Protein AF-A0A949TGM8-F1 (afdb_monomer)

Nearest PDB structures (foldseek):
  1xkv-assembly1_B  TM=4.011E-01  e=2.313E+00  Thermus thermophilus HB8
  6asn-assembly1_A  TM=4.055E-01  e=2.462E+00  Escherichia coli K-12
  2pc9-assembly3_C  TM=4.019E-01  e=2.790E+00  Thermus thermophilus HB8
  6asm-assembly1_A  TM=4.260E-01  e=4.059E+00  Escherichia coli K-12

Organism: NCBI:txid2794346

Structure (mmCIF, N/CA/C/O backbone):
data_AF-A0A949TGM8-F1
#
_entry.id   AF-A0A949TGM8-F1
#
loop_
_atom_site.group_PDB
_atom_site.id
_atom_site.type_symbol
_atom_site.label_atom_id
_atom_site.label_alt_id
_atom_site.label_comp_id
_atom_site.label_asym_id
_atom_site.label_entity_id
_atom_site.label_seq_id
_atom_site.pdbx_PDB_ins_code
_atom_site.Cartn_x
_atom_site.Cartn_y
_atom_site.Cartn_z
_atom_site.occupancy
_atom_site.B_iso_or_equiv
_atom_site.auth_seq_id
_atom_site.auth_comp_id
_atom_site.auth_asym_id
_atom_site.auth_atom_id
_atom_site.pdbx_PDB_model_num
ATOM 1 N N . MET A 1 1 ? -9.793 28.438 1.315 1.00 38.38 1 MET A N 1
ATOM 2 C CA . MET A 1 1 ? -10.135 27.292 0.438 1.00 38.38 1 MET A CA 1
ATOM 3 C C . MET A 1 1 ? -10.218 26.013 1.260 1.00 38.38 1 MET A C 1
ATOM 5 O O . MET A 1 1 ? -9.346 25.742 2.078 1.00 38.38 1 MET A O 1
ATOM 9 N N . ASN A 1 2 ? -11.328 25.292 1.114 1.00 32.69 2 ASN A N 1
ATOM 10 C CA . ASN A 1 2 ? -11.796 24.252 2.028 1.00 32.69 2 ASN A CA 1
ATOM 11 C C . ASN A 1 2 ? -10.989 22.941 1.926 1.00 32.69 2 ASN A C 1
ATOM 13 O O . ASN A 1 2 ? -11.210 22.138 1.022 1.00 32.69 2 ASN A O 1
ATOM 17 N N . LYS A 1 3 ? -10.143 22.665 2.929 1.00 33.22 3 LYS A N 1
ATOM 18 C CA . LYS A 1 3 ? -9.404 21.393 3.106 1.00 33.22 3 LYS A CA 1
ATOM 19 C C . LYS A 1 3 ? -10.303 20.139 3.066 1.00 33.22 3 LYS A C 1
ATOM 21 O O . LYS A 1 3 ? -9.825 19.056 2.749 1.00 33.22 3 LYS A O 1
ATOM 26 N N . LYS A 1 4 ? -11.605 20.289 3.348 1.00 34.38 4 LYS A N 1
ATOM 27 C CA . LYS A 1 4 ? -12.604 19.208 3.298 1.00 34.38 4 LYS A CA 1
ATOM 28 C C . LYS A 1 4 ? -12.843 18.670 1.879 1.00 34.38 4 LYS A C 1
ATOM 30 O O . LYS A 1 4 ? -12.909 17.460 1.719 1.00 34.38 4 LYS A O 1
ATOM 35 N N . TYR A 1 5 ? -12.883 19.527 0.855 1.00 30.45 5 TYR A N 1
ATOM 36 C CA . TYR A 1 5 ? -13.132 19.077 -0.525 1.00 30.45 5 TYR A CA 1
ATOM 37 C C . TYR A 1 5 ? -11.937 18.307 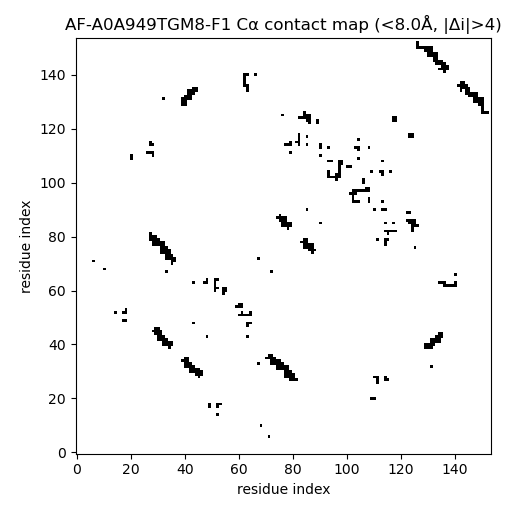-1.098 1.00 30.45 5 TYR A C 1
ATOM 39 O O . TYR A 1 5 ? -12.128 17.296 -1.760 1.00 30.45 5 TYR A O 1
ATOM 47 N N . LEU A 1 6 ? -10.704 18.711 -0.765 1.00 31.70 6 LEU A N 1
ATOM 48 C CA . LEU A 1 6 ? -9.489 17.990 -1.167 1.00 31.70 6 LEU A CA 1
ATOM 49 C C . LEU A 1 6 ? -9.387 16.599 -0.520 1.00 31.70 6 LEU A C 1
ATOM 51 O O . LEU A 1 6 ? -8.896 15.669 -1.149 1.00 31.70 6 LEU A O 1
ATOM 55 N N . SER A 1 7 ? -9.861 16.444 0.721 1.00 35.03 7 SER A N 1
ATOM 56 C CA . SER A 1 7 ? -9.883 15.149 1.419 1.00 35.03 7 SER A CA 1
ATOM 57 C C . SER A 1 7 ? -10.884 14.175 0.797 1.00 35.03 7 SER A C 1
ATOM 59 O O . SER A 1 7 ? -10.570 12.996 0.640 1.00 35.03 7 SER A O 1
ATOM 61 N N . VAL A 1 8 ? -12.073 14.665 0.432 1.00 39.50 8 VAL A N 1
ATOM 62 C CA . VAL A 1 8 ? -13.108 13.855 -0.228 1.00 39.50 8 VAL A CA 1
ATOM 63 C C . VAL A 1 8 ? -12.654 13.467 -1.633 1.00 39.50 8 VAL A C 1
ATOM 65 O O . VAL A 1 8 ? -12.736 12.295 -1.972 1.00 39.50 8 VAL A O 1
ATOM 68 N N . LEU A 1 9 ? -12.064 14.400 -2.392 1.00 34.31 9 LEU A N 1
ATOM 69 C CA . LEU A 1 9 ? -11.560 14.137 -3.742 1.00 34.31 9 LEU A CA 1
ATOM 70 C C . LEU A 1 9 ? -10.409 13.119 -3.753 1.00 34.31 9 LEU A C 1
ATOM 72 O O . LEU A 1 9 ? -10.384 12.237 -4.601 1.00 34.31 9 LEU A O 1
ATOM 76 N N . ARG A 1 10 ? -9.476 13.195 -2.791 1.00 39.28 10 ARG A N 1
ATOM 77 C CA . ARG A 1 10 ? -8.395 12.202 -2.649 1.00 39.28 10 ARG A CA 1
ATOM 78 C C . ARG A 1 10 ? -8.937 10.822 -2.293 1.00 39.28 10 ARG A C 1
ATOM 80 O O . ARG A 1 10 ? -8.498 9.843 -2.878 1.00 39.28 10 ARG A O 1
ATOM 87 N N . SER A 1 11 ? -9.905 10.751 -1.381 1.00 41.75 11 SER A N 1
ATOM 88 C CA . SER A 1 11 ? -10.501 9.475 -0.967 1.00 41.75 11 SER A CA 1
ATOM 89 C C . SER A 1 11 ? -11.292 8.842 -2.113 1.00 41.75 11 SER A C 1
ATOM 91 O O . SER A 1 11 ? -11.063 7.683 -2.431 1.00 41.75 11 SER A O 1
ATOM 93 N N . SER A 1 12 ? -12.134 9.612 -2.813 1.00 46.03 12 SER A N 1
ATOM 94 C CA . SER A 1 12 ? -12.890 9.119 -3.971 1.00 46.03 12 SER A CA 1
ATOM 95 C C . SER A 1 12 ? -11.995 8.767 -5.160 1.00 46.03 12 SER A C 1
ATOM 97 O O . SER A 1 12 ? -12.302 7.829 -5.883 1.00 46.03 12 SER A O 1
ATOM 99 N N . MET A 1 13 ? -10.885 9.483 -5.363 1.00 45.16 13 MET A N 1
ATOM 100 C CA . MET A 1 13 ? -9.913 9.186 -6.420 1.00 45.16 13 MET A CA 1
ATOM 101 C C . MET A 1 13 ? -9.115 7.912 -6.120 1.00 45.16 13 MET A C 1
ATOM 103 O O . MET A 1 13 ? -8.897 7.121 -7.030 1.00 45.16 13 MET A O 1
ATOM 107 N N . ILE A 1 14 ? -8.741 7.668 -4.857 1.00 53.88 14 ILE A N 1
ATOM 108 C CA . ILE A 1 14 ? -8.115 6.405 -4.433 1.00 53.88 14 ILE A CA 1
ATOM 109 C C . ILE A 1 14 ? -9.115 5.251 -4.561 1.00 53.88 14 ILE A C 1
ATOM 111 O O . ILE A 1 14 ? -8.775 4.217 -5.125 1.00 53.88 14 ILE A O 1
ATOM 115 N N . SER A 1 15 ? -10.360 5.427 -4.105 1.00 48.88 15 SER A N 1
ATOM 116 C CA . SER A 1 15 ? -11.410 4.415 -4.271 1.00 48.88 15 SER A CA 1
ATOM 117 C C . SER A 1 15 ? -11.688 4.119 -5.743 1.00 48.88 15 SER A C 1
ATOM 119 O O . SER A 1 15 ? -11.800 2.953 -6.105 1.00 48.88 15 SER A O 1
ATOM 121 N N . ALA A 1 16 ? -11.739 5.147 -6.597 1.00 50.03 16 ALA A N 1
ATOM 122 C CA . ALA A 1 16 ? -11.838 4.965 -8.037 1.00 50.03 16 ALA A CA 1
ATOM 123 C C . ALA A 1 16 ? -10.644 4.148 -8.537 1.00 50.03 16 ALA A C 1
ATOM 125 O O . ALA A 1 16 ? -10.872 3.061 -9.042 1.00 50.03 16 ALA A O 1
ATOM 126 N N . LEU A 1 17 ? -9.399 4.582 -8.299 1.00 53.44 17 LEU A N 1
ATOM 127 C CA . LEU A 1 17 ? -8.175 3.894 -8.742 1.00 53.44 17 LEU A CA 1
ATOM 128 C C . LEU A 1 17 ? -8.132 2.409 -8.331 1.00 53.44 17 LEU A C 1
ATOM 130 O O . LEU A 1 17 ? -7.726 1.561 -9.123 1.00 53.44 17 LEU A O 1
ATOM 134 N N . LEU A 1 18 ? -8.603 2.086 -7.122 1.00 59.62 18 LEU A N 1
ATOM 135 C CA . LEU A 1 18 ? -8.719 0.708 -6.638 1.00 59.62 18 LEU A CA 1
ATOM 136 C C . LEU A 1 18 ? -9.781 -0.102 -7.404 1.00 59.62 18 LEU A C 1
ATOM 138 O O . LEU A 1 18 ? -9.572 -1.286 -7.662 1.00 59.62 18 LEU A O 1
ATOM 142 N N . VAL A 1 19 ? -10.901 0.517 -7.785 1.00 54.06 19 VAL A N 1
ATOM 143 C CA . VAL A 1 19 ? -12.018 -0.127 -8.500 1.00 54.06 19 VAL A CA 1
ATOM 144 C C . VAL A 1 19 ? -11.743 -0.294 -10.001 1.00 54.06 19 VAL A C 1
ATOM 146 O O . VAL A 1 19 ? -12.128 -1.314 -10.566 1.00 54.06 19 VAL A O 1
ATOM 149 N N . ILE A 1 20 ? -11.065 0.658 -10.655 1.00 46.88 20 ILE A N 1
ATOM 150 C CA . ILE A 1 20 ? -10.814 0.622 -12.115 1.00 46.88 20 ILE A CA 1
ATOM 151 C C . ILE A 1 20 ? -9.685 -0.320 -12.543 1.00 46.88 20 ILE A C 1
ATOM 153 O O . ILE A 1 20 ? -9.500 -0.479 -13.742 1.00 46.88 20 ILE A O 1
ATOM 157 N N . SER A 1 21 ? -8.940 -0.952 -11.630 1.00 47.88 21 SER A N 1
ATOM 158 C CA . SER A 1 21 ? -7.856 -1.875 -12.003 1.00 47.88 21 SER A CA 1
ATOM 159 C C . SER A 1 21 ? -8.418 -3.265 -12.378 1.00 47.88 21 SER A C 1
ATOM 161 O O . SER A 1 21 ? -8.721 -4.055 -11.471 1.00 47.88 21 SER A O 1
ATOM 163 N N . PRO A 1 22 ? -8.607 -3.598 -13.679 1.00 38.66 22 PRO A N 1
ATOM 164 C CA . PRO A 1 22 ? -9.477 -4.694 -14.110 1.00 38.66 22 PRO A CA 1
ATOM 165 C C . PRO A 1 22 ? -8.778 -6.056 -14.220 1.00 38.66 22 PRO A C 1
ATOM 167 O O . PRO A 1 22 ? -9.390 -7.015 -14.688 1.00 38.66 22 PRO A O 1
ATOM 170 N N . THR A 1 23 ? -7.514 -6.209 -13.827 1.00 40.62 23 THR A N 1
ATOM 171 C CA . THR A 1 23 ? -6.772 -7.438 -14.143 1.00 40.62 23 THR A CA 1
ATOM 172 C C . THR A 1 23 ? -6.813 -8.459 -13.006 1.00 40.62 23 THR A C 1
ATOM 174 O O . THR A 1 23 ? -6.081 -8.411 -12.020 1.00 40.62 23 THR A O 1
ATOM 177 N N . LEU A 1 24 ? -7.707 -9.437 -13.167 1.00 35.66 24 LEU A N 1
ATOM 178 C CA . LEU A 1 24 ? -7.525 -10.802 -12.680 1.00 35.66 24 LEU A CA 1
ATOM 179 C C . LEU A 1 24 ? -6.407 -11.437 -13.516 1.00 35.66 24 LEU A C 1
ATOM 181 O O . LEU A 1 24 ? -6.709 -11.913 -14.599 1.00 35.66 24 LEU A O 1
ATOM 185 N N . VAL A 1 25 ? -5.149 -11.388 -13.069 1.00 39.16 25 VAL A N 1
ATOM 186 C CA . VAL A 1 25 ? -4.030 -12.287 -13.445 1.00 39.16 25 VAL A CA 1
ATOM 187 C C . VAL A 1 25 ? -2.796 -11.771 -12.689 1.00 39.16 25 VAL A C 1
ATOM 189 O O . VAL A 1 25 ? -2.320 -10.681 -12.963 1.00 39.16 25 VAL A O 1
ATOM 192 N N . PHE A 1 26 ? -2.359 -12.532 -11.676 1.00 37.31 26 PHE A N 1
ATOM 193 C CA . PHE A 1 26 ? -1.133 -12.353 -10.873 1.00 37.31 26 PHE A CA 1
ATOM 194 C C . PHE A 1 26 ? -0.779 -10.911 -10.450 1.00 37.31 26 PHE A C 1
ATOM 196 O O . PHE A 1 26 ? 0.151 -10.325 -10.989 1.00 37.31 26 PHE A O 1
ATOM 203 N N . ALA A 1 27 ? -1.458 -10.367 -9.431 1.00 48.56 27 ALA A N 1
ATOM 204 C CA . ALA A 1 27 ? -0.990 -9.133 -8.795 1.00 48.56 27 ALA A CA 1
ATOM 205 C C . ALA A 1 27 ? 0.374 -9.393 -8.137 1.00 48.56 27 ALA A C 1
ATOM 207 O O . ALA A 1 27 ? 0.435 -10.161 -7.171 1.00 48.56 27 ALA A O 1
ATOM 208 N N . LYS A 1 28 ? 1.435 -8.798 -8.687 1.00 66.31 28 LYS A N 1
ATOM 209 C CA . LYS A 1 28 ? 2.741 -8.711 -8.020 1.00 66.31 28 LYS A CA 1
ATOM 210 C C . LYS A 1 28 ? 2.722 -7.637 -6.950 1.00 66.31 28 LYS A C 1
ATOM 212 O O . LYS A 1 28 ? 3.343 -7.810 -5.908 1.00 66.31 28 LYS A O 1
ATOM 217 N N . THR A 1 29 ? 1.929 -6.582 -7.166 1.00 81.44 29 THR A N 1
ATOM 218 C CA . THR A 1 29 ? 1.629 -5.627 -6.103 1.00 81.44 29 THR A CA 1
ATOM 219 C C . THR A 1 29 ? 0.732 -6.297 -5.065 1.00 81.44 29 THR A C 1
ATOM 221 O O . THR A 1 29 ? -0.468 -6.493 -5.291 1.00 81.44 29 THR A O 1
ATOM 224 N N . ASP A 1 30 ? 1.298 -6.664 -3.923 1.00 88.25 30 ASP A N 1
ATOM 225 C CA . ASP A 1 30 ? 0.582 -7.365 -2.858 1.00 88.25 30 ASP A CA 1
ATOM 226 C C . ASP A 1 30 ? 0.126 -6.421 -1.734 1.00 88.25 30 ASP A C 1
ATOM 228 O O . ASP A 1 30 ? -0.837 -6.731 -1.029 1.00 88.25 30 ASP A O 1
ATOM 232 N N . ALA A 1 31 ? 0.729 -5.234 -1.601 1.00 89.31 31 ALA A N 1
ATOM 233 C CA . ALA A 1 31 ? 0.392 -4.305 -0.533 1.00 89.31 31 ALA A CA 1
ATOM 234 C C . ALA A 1 31 ? 0.574 -2.826 -0.896 1.00 89.31 31 ALA A C 1
ATOM 236 O O . ALA A 1 31 ? 1.325 -2.443 -1.791 1.00 89.31 31 ALA A O 1
ATOM 237 N N . ILE A 1 32 ? -0.117 -1.967 -0.147 1.00 89.56 32 ILE A N 1
ATOM 238 C CA . ILE A 1 32 ? 0.062 -0.513 -0.166 1.00 89.56 32 ILE A CA 1
ATOM 239 C C . ILE A 1 32 ? 0.621 -0.070 1.175 1.00 89.56 32 ILE A C 1
ATOM 241 O O . ILE A 1 32 ? 0.077 -0.426 2.224 1.00 89.56 32 ILE A O 1
ATOM 245 N N . VAL A 1 33 ? 1.646 0.779 1.142 1.00 90.75 33 VAL A N 1
ATOM 246 C CA . VAL A 1 33 ? 2.139 1.480 2.326 1.00 90.75 33 VAL A CA 1
ATOM 247 C C . VAL A 1 33 ? 1.626 2.910 2.329 1.00 90.75 33 VAL A C 1
ATOM 249 O O . VAL A 1 33 ? 1.791 3.682 1.380 1.00 90.75 33 VAL A O 1
ATOM 252 N N . SER A 1 34 ? 1.025 3.275 3.449 1.00 90.44 34 SER A N 1
ATOM 253 C CA . SER A 1 34 ? 0.511 4.605 3.723 1.00 90.44 34 SER A CA 1
ATOM 254 C C . SER A 1 34 ? 1.285 5.241 4.876 1.00 90.44 34 SER A C 1
ATOM 256 O O . SER A 1 34 ? 1.795 4.530 5.747 1.00 90.44 34 SER A O 1
ATOM 258 N N . LYS A 1 35 ? 1.347 6.570 4.898 1.00 89.25 35 LYS A N 1
ATOM 259 C CA . LYS A 1 35 ? 1.955 7.346 5.981 1.00 89.25 35 LYS A CA 1
ATOM 260 C C . LYS A 1 35 ? 0.927 8.276 6.614 1.00 89.25 35 LYS A C 1
ATOM 262 O O . LYS A 1 35 ? 0.287 9.045 5.888 1.00 89.25 35 LYS A O 1
ATOM 267 N N . ASP A 1 36 ? 0.810 8.232 7.940 1.00 87.81 36 ASP A N 1
ATOM 268 C CA . ASP A 1 36 ? -0.038 9.169 8.685 1.00 87.81 36 ASP A CA 1
ATOM 269 C C . ASP A 1 36 ? 0.641 10.533 8.891 1.00 87.81 36 ASP A C 1
ATOM 271 O O . ASP A 1 36 ? 1.798 10.768 8.525 1.00 87.81 36 ASP A O 1
ATOM 275 N N . ILE A 1 37 ? -0.090 11.460 9.510 1.00 84.00 37 ILE A N 1
ATOM 276 C CA . ILE A 1 37 ? 0.407 12.813 9.795 1.00 84.00 37 ILE A CA 1
ATOM 277 C C . ILE A 1 37 ? 1.515 12.837 10.862 1.00 84.00 37 ILE A C 1
ATOM 279 O O . ILE A 1 37 ? 2.257 13.815 10.940 1.00 84.00 37 ILE A O 1
ATOM 283 N N . GLN A 1 38 ? 1.634 11.790 11.680 1.00 87.88 38 GLN A N 1
ATOM 284 C CA . GLN A 1 38 ? 2.693 11.607 12.676 1.00 87.88 38 GLN A CA 1
ATOM 285 C C . GLN A 1 38 ? 3.949 10.951 12.069 1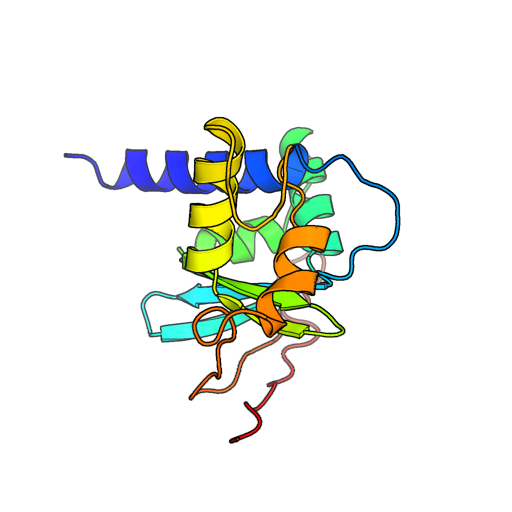.00 87.88 38 GLN A C 1
ATOM 287 O O . GLN A 1 38 ? 5.002 10.874 12.708 1.00 87.88 38 GLN A O 1
ATOM 292 N N . GLY A 1 39 ? 3.870 10.513 10.813 1.00 88.31 39 GLY A N 1
ATOM 293 C CA . GLY A 1 39 ? 4.939 9.844 10.096 1.00 88.31 39 GLY A CA 1
ATOM 294 C C . GLY A 1 39 ? 5.143 8.385 10.498 1.00 88.31 39 GLY A C 1
ATOM 295 O O . GLY A 1 39 ? 6.282 7.913 10.408 1.00 88.31 39 GLY A O 1
ATOM 296 N N . ASN A 1 40 ? 4.089 7.705 10.950 1.00 91.19 40 ASN A N 1
ATOM 297 C CA . ASN A 1 40 ? 4.032 6.252 11.094 1.00 91.19 40 ASN A CA 1
ATOM 298 C C . ASN A 1 40 ? 3.638 5.608 9.762 1.00 91.19 40 ASN A C 1
ATOM 300 O O . ASN A 1 40 ? 2.858 6.181 8.998 1.00 91.19 40 ASN A O 1
ATOM 304 N N . TYR A 1 41 ? 4.174 4.415 9.500 1.00 92.56 41 TYR A N 1
ATOM 305 C CA . TYR A 1 41 ? 3.912 3.666 8.2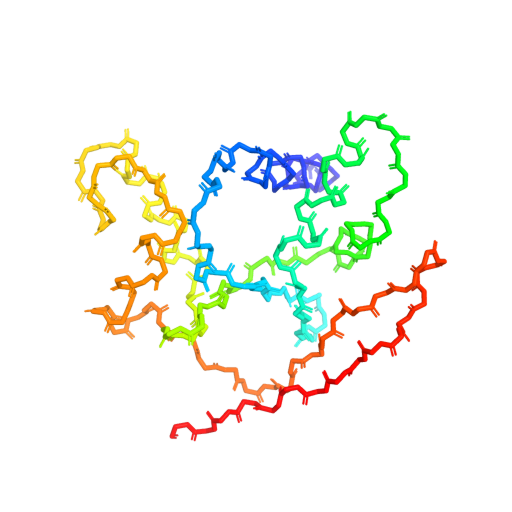75 1.00 92.56 41 TYR A CA 1
ATOM 306 C C . TYR A 1 41 ? 2.968 2.499 8.539 1.00 92.56 41 TYR A C 1
ATOM 308 O O . TYR A 1 41 ? 3.149 1.741 9.494 1.00 92.56 41 TYR A O 1
ATOM 316 N N . TYR A 1 42 ? 1.989 2.348 7.654 1.00 92.31 42 TYR A N 1
ATOM 317 C CA . TYR A 1 42 ? 0.974 1.306 7.722 1.00 92.31 42 TYR A CA 1
ATOM 318 C C . TYR A 1 42 ? 0.882 0.575 6.391 1.00 92.31 42 TYR A C 1
ATOM 320 O O . TYR A 1 42 ? 0.689 1.227 5.365 1.00 92.31 42 TYR A O 1
ATOM 328 N N . GLN A 1 43 ? 0.986 -0.750 6.419 1.00 92.19 43 GLN A N 1
ATOM 329 C CA . GLN A 1 43 ? 0.860 -1.604 5.243 1.00 92.19 43 GLN A CA 1
ATOM 330 C C . GLN A 1 43 ? -0.497 -2.299 5.220 1.00 92.19 43 GLN A C 1
ATOM 332 O O . GLN A 1 43 ? -0.884 -2.936 6.198 1.00 92.19 43 GLN A O 1
ATOM 337 N N . TYR A 1 44 ? -1.190 -2.211 4.091 1.00 91.19 44 TYR A N 1
ATOM 338 C CA . TYR A 1 44 ? -2.493 -2.826 3.855 1.00 91.19 44 TYR A CA 1
ATOM 339 C C . TYR A 1 44 ? -2.364 -3.821 2.709 1.00 91.19 44 TYR A C 1
ATOM 341 O O . TYR A 1 44 ? -1.806 -3.472 1.669 1.00 91.19 44 TYR A O 1
ATOM 349 N N . ASP A 1 45 ? -2.898 -5.030 2.881 1.00 90.31 45 ASP A N 1
ATOM 350 C CA . ASP A 1 45 ? -3.008 -5.997 1.787 1.00 90.31 45 ASP A CA 1
ATOM 351 C C . ASP A 1 45 ? -3.860 -5.402 0.658 1.00 90.31 45 ASP A C 1
ATOM 353 O O . ASP A 1 45 ? -4.995 -4.956 0.869 1.00 90.31 45 ASP A O 1
ATOM 357 N N . PHE A 1 46 ? -3.299 -5.374 -0.548 1.00 86.19 46 PHE A N 1
ATOM 358 C CA . PHE A 1 46 ? -3.889 -4.672 -1.681 1.00 86.19 46 PHE A CA 1
ATOM 359 C C . PHE A 1 46 ? -5.217 -5.306 -2.108 1.00 86.19 46 PHE A C 1
ATOM 361 O O . PHE A 1 46 ? -6.193 -4.603 -2.385 1.00 86.19 46 PHE A O 1
ATOM 368 N N . LYS A 1 47 ? -5.298 -6.644 -2.103 1.00 85.25 47 LYS A N 1
ATOM 369 C CA . LYS A 1 47 ? -6.513 -7.384 -2.484 1.00 85.25 47 LYS A CA 1
ATOM 370 C C . LYS A 1 47 ? -7.653 -7.135 -1.502 1.00 85.25 47 LYS A C 1
ATOM 372 O O . LYS A 1 47 ? -8.786 -6.918 -1.934 1.00 85.25 47 LYS A O 1
ATOM 377 N N . SER A 1 48 ? -7.357 -7.143 -0.209 1.00 87.44 48 SER A N 1
ATOM 378 C CA . SER A 1 48 ? -8.316 -6.887 0.864 1.00 87.44 48 SER A CA 1
ATOM 379 C C . SER A 1 48 ? -8.810 -5.447 0.815 1.00 87.44 48 SER A C 1
ATOM 381 O O . SER A 1 48 ? -10.016 -5.219 0.873 1.00 87.44 48 SER A O 1
ATOM 383 N N . LEU A 1 49 ? -7.913 -4.479 0.601 1.00 85.94 49 LEU A N 1
ATOM 384 C CA . LEU A 1 49 ? -8.293 -3.071 0.481 1.00 85.94 49 LEU A CA 1
ATOM 385 C C . LEU A 1 49 ? -9.169 -2.820 -0.756 1.00 85.94 49 LEU A C 1
ATOM 387 O O . LEU A 1 49 ? -10.159 -2.093 -0.677 1.00 85.94 49 LEU A O 1
ATOM 391 N N . ARG A 1 50 ? -8.865 -3.468 -1.890 1.00 83.62 50 ARG A N 1
ATOM 392 C CA . ARG A 1 50 ? -9.701 -3.405 -3.099 1.00 83.62 50 ARG A CA 1
ATOM 393 C C . ARG A 1 50 ? -11.069 -4.048 -2.888 1.00 83.62 50 ARG A C 1
ATOM 395 O O . ARG A 1 50 ? -12.075 -3.509 -3.345 1.00 83.62 50 ARG A O 1
ATOM 402 N N . LYS A 1 51 ? -11.119 -5.189 -2.198 1.00 84.94 51 LYS A N 1
ATOM 403 C 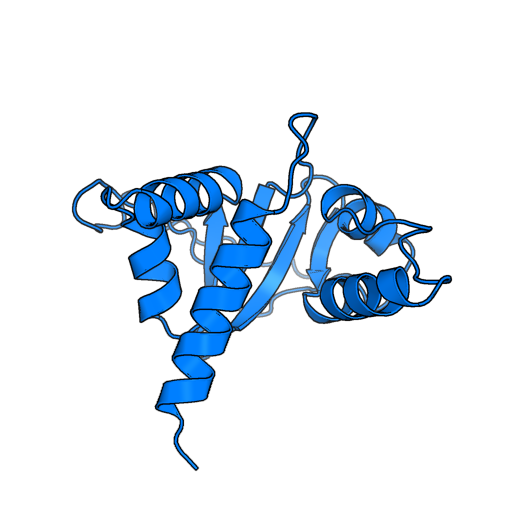CA . LYS A 1 51 ? -12.379 -5.852 -1.842 1.00 84.94 51 LYS A CA 1
ATOM 404 C C . LYS A 1 51 ? -13.245 -4.944 -0.968 1.00 84.94 51 LYS A C 1
ATOM 406 O O . LYS A 1 51 ? -14.425 -4.788 -1.262 1.00 84.94 51 LYS A O 1
ATOM 411 N N . ASP A 1 52 ? -12.661 -4.298 0.036 1.00 86.56 52 ASP A N 1
ATOM 412 C CA . ASP A 1 52 ? -13.380 -3.351 0.890 1.00 86.56 52 ASP A CA 1
ATOM 413 C C . ASP A 1 52 ? -13.825 -2.099 0.126 1.00 86.56 52 ASP A C 1
ATOM 415 O O . ASP A 1 52 ? -14.926 -1.607 0.353 1.00 86.56 52 ASP A O 1
ATOM 419 N N . ALA A 1 53 ? -13.043 -1.629 -0.849 1.00 82.19 53 ALA A N 1
ATOM 420 C CA . ALA A 1 53 ? -13.479 -0.570 -1.758 1.00 82.19 53 ALA A CA 1
ATOM 421 C C . ALA A 1 53 ? -14.682 -0.975 -2.619 1.00 82.19 53 ALA A C 1
ATOM 423 O O . ALA A 1 53 ? -15.623 -0.191 -2.753 1.00 82.19 53 ALA A O 1
ATOM 424 N N . ALA A 1 54 ? -14.692 -2.199 -3.151 1.00 80.19 54 ALA A N 1
ATOM 425 C CA . ALA A 1 54 ? -15.839 -2.729 -3.882 1.00 80.19 54 ALA A CA 1
ATOM 426 C C . ALA A 1 54 ? -17.072 -2.886 -2.976 1.00 80.19 54 ALA A C 1
ATOM 428 O O . ALA A 1 54 ? -18.166 -2.495 -3.375 1.00 80.19 54 ALA A O 1
ATOM 429 N N . ASN A 1 55 ? -16.892 -3.386 -1.748 1.00 83.88 55 ASN A N 1
ATOM 430 C CA . ASN A 1 55 ? -17.953 -3.481 -0.743 1.00 83.88 55 ASN A CA 1
ATOM 431 C C . ASN A 1 55 ? -18.558 -2.104 -0.440 1.00 83.88 55 ASN A C 1
ATOM 433 O O . ASN A 1 55 ? -19.772 -1.938 -0.543 1.00 83.88 55 ASN A O 1
ATOM 437 N N . ASN A 1 56 ? -17.721 -1.104 -0.153 1.00 84.56 56 ASN A N 1
ATOM 438 C CA . ASN A 1 56 ? -18.169 0.262 0.115 1.00 84.56 56 ASN A CA 1
ATOM 439 C C . ASN A 1 56 ? -18.980 0.840 -1.056 1.00 84.56 56 ASN A C 1
ATOM 441 O O . ASN A 1 56 ? -20.018 1.467 -0.854 1.00 84.56 56 ASN A O 1
ATOM 445 N N . ALA A 1 57 ? -18.542 0.589 -2.296 1.00 77.88 57 ALA A N 1
ATOM 446 C CA . ALA A 1 57 ? -19.222 1.070 -3.498 1.00 77.88 57 ALA A CA 1
ATOM 447 C C . ALA A 1 57 ? -20.647 0.505 -3.661 1.00 77.88 57 ALA A C 1
ATOM 449 O O . ALA A 1 57 ? -21.487 1.151 -4.286 1.00 77.88 57 ALA A O 1
ATOM 450 N N . VAL A 1 58 ? -20.931 -0.665 -3.079 1.00 83.00 58 VAL A N 1
ATOM 451 C CA . VAL A 1 58 ? -22.268 -1.284 -3.056 1.00 83.00 58 VAL A CA 1
ATOM 452 C C . VAL A 1 58 ? -22.968 -1.157 -1.694 1.00 83.00 58 VAL A C 1
ATOM 454 O O . VAL A 1 58 ? -23.977 -1.818 -1.458 1.00 83.00 58 VAL A O 1
ATOM 457 N N . GLY A 1 59 ? -22.457 -0.307 -0.794 1.00 81.56 59 GLY A N 1
ATOM 458 C CA . GLY A 1 59 ? -23.053 -0.028 0.517 1.00 81.56 59 GLY A CA 1
ATOM 459 C C . GLY A 1 59 ? -22.834 -1.111 1.579 1.00 81.56 59 GLY A C 1
ATOM 460 O O . GLY A 1 59 ? -23.546 -1.134 2.583 1.00 81.56 59 GLY A O 1
ATOM 461 N N . LEU A 1 60 ? -21.877 -2.018 1.370 1.00 84.19 60 LEU A N 1
ATOM 462 C CA . LEU A 1 60 ? -21.473 -3.030 2.347 1.00 84.19 60 LEU A CA 1
ATOM 463 C C . LEU A 1 60 ? -20.352 -2.507 3.265 1.00 84.19 60 LEU A C 1
ATOM 465 O O . LEU A 1 60 ? -19.612 -1.605 2.870 1.00 84.19 60 LEU A O 1
ATOM 469 N N . PRO A 1 61 ? -20.181 -3.092 4.469 1.00 87.19 61 PRO A N 1
ATOM 470 C CA . PRO A 1 61 ? -19.105 -2.712 5.381 1.00 87.19 61 PRO A CA 1
ATOM 471 C C . PRO A 1 61 ? -17.712 -2.814 4.746 1.00 87.19 61 PRO A C 1
ATOM 473 O O . PRO A 1 61 ? -17.399 -3.796 4.067 1.00 87.19 61 PRO A O 1
ATOM 476 N N . SER A 1 62 ? -16.869 -1.817 5.019 1.00 87.94 62 SER A N 1
ATOM 477 C CA . SER A 1 62 ? -15.533 -1.664 4.430 1.00 87.94 62 SER A CA 1
ATOM 478 C C . SER A 1 62 ? -14.502 -1.233 5.473 1.00 87.94 62 SER A C 1
ATOM 480 O O . SER A 1 62 ? -13.881 -0.177 5.373 1.00 87.94 62 SER A O 1
ATOM 482 N N . VAL A 1 63 ? -14.352 -2.046 6.513 1.00 90.44 63 VAL A N 1
ATOM 483 C CA . VAL A 1 63 ? -13.596 -1.724 7.731 1.00 90.44 63 VAL A CA 1
ATOM 484 C C . VAL A 1 63 ? -12.131 -1.367 7.456 1.00 90.44 63 VAL A C 1
ATOM 486 O O . VAL A 1 63 ? -11.593 -0.432 8.052 1.00 90.44 63 VAL A O 1
ATOM 489 N N . LEU A 1 64 ? -11.471 -2.087 6.550 1.00 88.75 64 LEU A N 1
ATOM 490 C CA . LEU A 1 64 ? -10.078 -1.837 6.186 1.00 88.75 64 LEU A CA 1
ATOM 491 C C . LEU A 1 64 ? -9.936 -0.541 5.388 1.00 88.75 64 LEU A C 1
ATOM 493 O O . LEU A 1 64 ? -8.984 0.213 5.599 1.00 88.75 64 LEU A O 1
ATOM 497 N N . LEU A 1 65 ? -10.895 -0.261 4.501 1.00 86.12 65 LEU A N 1
ATOM 498 C CA . LEU A 1 65 ? -10.947 1.013 3.789 1.00 86.12 65 LEU A CA 1
ATOM 499 C C . LEU A 1 65 ? -11.198 2.173 4.758 1.00 86.12 65 LEU A C 1
ATOM 501 O O . LEU A 1 65 ? -10.552 3.213 4.639 1.00 86.12 65 LEU A O 1
ATOM 505 N N . ASP A 1 66 ? -12.088 1.995 5.730 1.00 87.88 66 ASP A N 1
ATOM 506 C CA . ASP A 1 66 ? -12.379 3.012 6.735 1.00 87.88 66 ASP A CA 1
ATOM 507 C C . ASP A 1 66 ? -11.139 3.318 7.578 1.00 87.88 66 ASP A C 1
ATOM 509 O O . ASP A 1 66 ? -10.802 4.488 7.755 1.00 87.88 66 ASP A O 1
ATOM 513 N N . ASP A 1 67 ? -10.402 2.299 8.033 1.00 88.69 67 ASP A N 1
ATOM 514 C CA . ASP A 1 67 ? -9.127 2.481 8.742 1.00 88.69 67 ASP A CA 1
ATOM 515 C C . ASP A 1 67 ? -8.105 3.245 7.887 1.00 88.69 67 ASP A C 1
ATOM 517 O O . ASP A 1 67 ? -7.470 4.197 8.361 1.00 88.69 67 ASP A O 1
ATOM 521 N N . PHE A 1 68 ? -7.997 2.874 6.608 1.00 86.00 68 PHE A N 1
ATOM 522 C CA . PHE A 1 68 ? -7.114 3.517 5.641 1.00 86.00 68 PHE A CA 1
ATOM 523 C C . PHE A 1 68 ? -7.460 5.005 5.434 1.00 86.00 68 PHE A C 1
ATOM 525 O O . PHE A 1 68 ? -6.563 5.856 5.455 1.00 86.00 68 PHE A O 1
ATOM 532 N N . VAL A 1 69 ? -8.746 5.340 5.281 1.00 83.75 69 VAL A N 1
ATOM 533 C CA . VAL A 1 69 ? -9.235 6.714 5.062 1.00 83.75 69 VAL A CA 1
ATOM 534 C C . VAL A 1 69 ? -9.168 7.554 6.343 1.00 83.75 69 VAL A C 1
ATOM 536 O O . VAL A 1 69 ? -8.725 8.707 6.305 1.00 83.75 69 VAL A O 1
ATOM 539 N N . GLN A 1 70 ? -9.572 7.004 7.492 1.00 80.81 70 GLN A N 1
ATOM 540 C CA . GLN A 1 70 ? -9.618 7.721 8.775 1.00 80.81 70 GLN A CA 1
ATOM 541 C C . GLN A 1 70 ? -8.242 8.198 9.231 1.00 80.81 70 GLN A C 1
ATOM 543 O O . GLN A 1 70 ? -8.115 9.284 9.803 1.00 80.81 70 GLN A O 1
ATOM 548 N N . LYS A 1 71 ? -7.195 7.431 8.926 1.00 77.31 71 LYS A N 1
ATOM 549 C CA . LYS A 1 71 ? -5.808 7.804 9.217 1.00 77.31 71 LYS A CA 1
ATOM 550 C C . LYS A 1 71 ? -5.271 8.938 8.322 1.00 77.31 71 LYS A C 1
ATOM 552 O O . LYS A 1 71 ? -4.135 9.366 8.503 1.00 77.31 71 LYS A O 1
ATOM 557 N N . LYS A 1 72 ? -6.101 9.504 7.423 1.00 65.81 72 LYS A N 1
ATOM 558 C CA . LYS A 1 72 ? -5.789 10.657 6.546 1.00 65.81 72 LYS A CA 1
ATOM 559 C C . LYS A 1 72 ? -4.455 10.490 5.816 1.00 65.81 72 LYS A C 1
ATOM 561 O O . LYS A 1 72 ? -3.682 11.442 5.689 1.00 65.81 72 LYS A O 1
ATOM 566 N N . ASN A 1 73 ? -4.185 9.266 5.378 1.00 67.81 73 ASN A N 1
ATOM 567 C CA . ASN A 1 73 ? -2.860 8.890 4.930 1.00 67.81 73 ASN A CA 1
ATOM 568 C C . ASN A 1 73 ? -2.551 9.384 3.520 1.00 67.81 73 ASN A C 1
ATOM 570 O O . ASN A 1 73 ? -3.432 9.551 2.674 1.00 67.81 73 ASN A O 1
ATOM 574 N N . VAL A 1 74 ? -1.260 9.539 3.258 1.00 78.88 74 VAL A N 1
ATOM 575 C CA . VAL A 1 74 ? -0.711 9.617 1.904 1.00 78.88 74 VAL A CA 1
ATOM 576 C C . VAL A 1 74 ? -0.200 8.225 1.545 1.00 78.88 74 VAL A C 1
ATOM 578 O O . VAL A 1 74 ? 0.544 7.634 2.330 1.00 78.88 74 VAL A O 1
ATOM 581 N N . ILE A 1 75 ? -0.609 7.686 0.392 1.00 85.62 75 ILE A N 1
ATOM 582 C CA . ILE A 1 75 ? 0.049 6.505 -0.182 1.00 85.62 75 ILE A CA 1
ATOM 583 C C . ILE A 1 75 ? 1.481 6.919 -0.490 1.00 85.62 75 ILE A C 1
ATOM 585 O O . ILE A 1 75 ? 1.682 7.890 -1.214 1.00 85.62 75 ILE A O 1
ATOM 589 N N . VAL A 1 76 ? 2.448 6.222 0.098 1.00 88.31 76 VAL A N 1
ATOM 590 C CA . VAL A 1 76 ? 3.876 6.504 -0.096 1.00 88.31 76 VAL A CA 1
ATOM 591 C C . VAL A 1 76 ? 4.557 5.427 -0.923 1.00 88.31 76 VAL A C 1
ATOM 593 O O . VAL A 1 76 ? 5.548 5.718 -1.583 1.00 88.31 76 VAL A O 1
ATOM 596 N N . SER A 1 77 ? 4.023 4.204 -0.929 1.00 89.50 77 SER A N 1
ATOM 597 C CA . SER A 1 77 ? 4.610 3.106 -1.688 1.00 89.50 77 SER A CA 1
ATOM 598 C C . SER A 1 77 ? 3.599 2.025 -2.059 1.00 89.50 77 SER A C 1
ATOM 600 O O . SER A 1 77 ? 2.617 1.812 -1.342 1.00 89.50 77 SER A O 1
ATOM 602 N N . TYR A 1 78 ? 3.892 1.329 -3.154 1.00 88.75 78 TYR A N 1
ATOM 603 C CA . TYR A 1 78 ? 3.295 0.057 -3.547 1.00 88.75 78 TYR A CA 1
ATOM 604 C C . TYR A 1 78 ? 4.340 -1.041 -3.334 1.00 88.75 78 TYR A C 1
ATOM 606 O O . TYR A 1 78 ? 5.463 -0.902 -3.808 1.00 88.75 78 TYR A O 1
ATOM 614 N N . HIS A 1 79 ? 4.005 -2.093 -2.593 1.00 90.25 79 HIS A N 1
ATOM 615 C CA . HIS A 1 79 ? 4.901 -3.226 -2.388 1.00 90.25 79 HIS A CA 1
ATOM 616 C C . HIS A 1 79 ? 4.642 -4.283 -3.456 1.00 90.25 79 HIS A C 1
ATOM 618 O O . HIS A 1 79 ? 3.508 -4.730 -3.627 1.00 90.25 79 HIS A O 1
ATOM 624 N N . ASP A 1 80 ? 5.707 -4.653 -4.152 1.00 87.50 80 ASP A N 1
ATOM 625 C CA . ASP A 1 80 ? 5.764 -5.709 -5.149 1.00 87.50 80 ASP A CA 1
ATOM 626 C C . ASP A 1 80 ? 6.574 -6.881 -4.587 1.00 87.50 80 ASP A C 1
ATOM 628 O O . ASP A 1 80 ? 7.663 -6.679 -4.045 1.00 87.50 80 ASP A O 1
ATOM 632 N N . ASP A 1 81 ? 6.070 -8.104 -4.714 1.00 83.25 81 ASP A N 1
ATOM 633 C CA . ASP A 1 81 ? 6.706 -9.299 -4.147 1.00 83.25 81 ASP A CA 1
ATOM 634 C C . ASP A 1 81 ? 8.108 -9.589 -4.718 1.00 83.25 81 ASP A C 1
ATOM 636 O O . ASP A 1 81 ? 8.906 -10.286 -4.082 1.00 83.25 81 ASP A O 1
ATOM 640 N N . LYS A 1 82 ? 8.439 -9.040 -5.894 1.00 83.00 82 LYS A N 1
ATOM 641 C CA . LYS A 1 82 ? 9.749 -9.194 -6.545 1.00 83.00 82 LYS A CA 1
ATOM 642 C C . LYS A 1 82 ? 10.613 -7.950 -6.429 1.00 83.00 82 LYS A C 1
ATOM 644 O O . LYS A 1 82 ? 11.822 -8.068 -6.227 1.00 83.00 82 LYS A O 1
ATOM 649 N N . THR A 1 83 ? 10.010 -6.777 -6.588 1.00 85.19 83 THR A N 1
ATOM 650 C CA . THR A 1 83 ? 10.739 -5.503 -6.671 1.00 85.19 83 THR A CA 1
ATOM 651 C C . THR A 1 83 ? 10.847 -4.790 -5.316 1.00 85.19 83 THR A C 1
ATOM 653 O O . THR A 1 83 ? 11.731 -3.954 -5.112 1.00 85.19 83 THR A O 1
ATOM 656 N N . GLY A 1 84 ? 10.015 -5.166 -4.344 1.00 88.94 84 GLY A N 1
ATOM 657 C CA . GLY A 1 84 ? 9.947 -4.551 -3.026 1.00 88.94 84 GLY A CA 1
ATOM 658 C C . GLY A 1 84 ? 9.105 -3.278 -3.034 1.00 88.94 84 GLY A C 1
ATOM 659 O O . GLY A 1 84 ? 8.100 -3.174 -3.731 1.00 88.94 84 GLY A O 1
ATOM 660 N N . TYR A 1 85 ? 9.485 -2.297 -2.222 1.00 91.25 85 TYR A N 1
ATOM 661 C CA . TYR A 1 85 ? 8.705 -1.075 -2.040 1.00 91.25 85 TYR A CA 1
ATOM 662 C C . TYR A 1 85 ? 8.978 -0.058 -3.148 1.00 91.25 85 TYR A C 1
ATOM 664 O O . TYR A 1 85 ? 10.019 0.592 -3.157 1.00 91.25 85 TYR A O 1
ATOM 672 N N . VAL A 1 86 ? 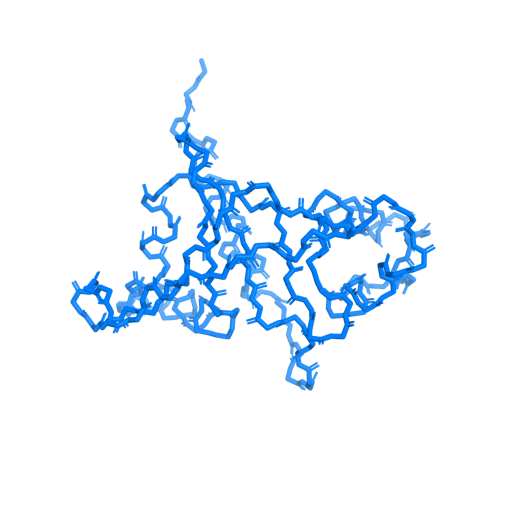8.027 0.118 -4.056 1.00 89.19 86 VAL A N 1
ATOM 673 C CA . VAL A 1 86 ? 8.090 1.075 -5.166 1.00 89.19 86 VAL A CA 1
ATOM 674 C C . VAL A 1 86 ? 7.507 2.422 -4.741 1.00 89.19 86 VAL A C 1
ATOM 676 O O . VAL A 1 86 ? 6.452 2.462 -4.104 1.00 89.19 86 VAL A O 1
ATOM 679 N N . ASP A 1 87 ? 8.167 3.531 -5.073 1.00 88.31 87 ASP A N 1
ATOM 680 C CA . ASP A 1 87 ? 7.714 4.887 -4.752 1.00 88.31 87 ASP A CA 1
ATOM 681 C C . ASP A 1 87 ? 6.377 5.199 -5.436 1.00 88.31 87 ASP A C 1
ATOM 683 O O . ASP A 1 87 ? 6.228 5.128 -6.658 1.00 88.31 87 ASP A O 1
ATOM 687 N N . SER A 1 88 ? 5.396 5.614 -4.636 1.00 84.44 88 SER A N 1
ATOM 688 C CA . SER A 1 88 ? 4.108 6.097 -5.135 1.00 84.44 88 SER A CA 1
ATOM 689 C C . SER A 1 88 ? 4.227 7.237 -6.152 1.00 84.44 88 SER A C 1
ATOM 691 O O . SER A 1 88 ? 3.392 7.330 -7.049 1.00 84.44 88 SER A O 1
ATOM 693 N N . LYS A 1 89 ? 5.248 8.098 -6.043 1.00 82.56 89 LYS A N 1
ATOM 694 C CA . LYS A 1 89 ? 5.497 9.181 -6.996 1.00 82.56 89 LYS A CA 1
ATOM 695 C C . LYS A 1 89 ? 5.855 8.622 -8.368 1.00 82.56 89 LYS A C 1
ATOM 697 O O . LYS A 1 89 ? 5.256 9.053 -9.344 1.00 82.56 89 LYS A O 1
ATOM 702 N N . PHE A 1 90 ? 6.758 7.643 -8.430 1.00 83.56 90 PHE A N 1
ATOM 703 C CA . PHE A 1 90 ? 7.126 6.977 -9.682 1.00 83.56 90 PHE A CA 1
ATOM 704 C C . PHE A 1 90 ? 5.893 6.371 -10.365 1.00 83.56 90 PHE A C 1
ATOM 706 O O . PHE A 1 90 ? 5.652 6.611 -11.544 1.00 83.56 90 PHE A O 1
ATOM 713 N N . VAL A 1 91 ? 5.057 5.667 -9.596 1.00 80.81 91 VAL A N 1
ATOM 714 C CA . VAL A 1 91 ? 3.818 5.064 -10.108 1.00 80.81 91 VAL A CA 1
ATOM 715 C C . VAL A 1 91 ? 2.826 6.122 -10.608 1.00 80.81 91 VAL A C 1
ATOM 717 O O . VAL A 1 91 ? 2.233 5.953 -11.671 1.00 80.81 91 VAL A O 1
ATOM 720 N N . ASN A 1 92 ? 2.643 7.219 -9.868 1.00 76.81 92 ASN A N 1
ATOM 721 C CA . ASN A 1 92 ? 1.725 8.292 -10.258 1.00 76.81 92 ASN A CA 1
ATOM 722 C C . ASN A 1 92 ? 2.202 9.033 -11.512 1.00 76.81 92 ASN A C 1
ATOM 724 O O . ASN A 1 92 ? 1.392 9.300 -12.398 1.00 76.81 92 ASN A O 1
ATOM 728 N N . ASP A 1 93 ? 3.494 9.346 -11.595 1.00 76.00 93 ASP A N 1
ATOM 729 C CA . ASP A 1 93 ? 4.087 10.001 -12.762 1.00 76.00 93 ASP A CA 1
ATOM 730 C C . ASP A 1 93 ? 3.925 9.106 -13.997 1.00 76.00 93 ASP A C 1
ATOM 732 O O . ASP A 1 93 ? 3.431 9.554 -15.030 1.00 76.00 93 ASP A O 1
ATOM 736 N N . ALA A 1 94 ? 4.199 7.806 -13.858 1.00 74.00 94 ALA A N 1
ATOM 737 C CA . ALA A 1 94 ? 4.004 6.838 -14.929 1.00 74.00 94 ALA A CA 1
ATOM 738 C C . ALA A 1 94 ? 2.539 6.708 -15.376 1.00 74.00 94 ALA A C 1
ATOM 740 O O . ALA A 1 94 ? 2.264 6.584 -16.571 1.00 74.00 94 ALA A O 1
ATOM 741 N N . ALA A 1 95 ? 1.588 6.756 -14.439 1.00 67.88 95 ALA A N 1
ATOM 742 C CA . ALA A 1 95 ? 0.164 6.760 -14.764 1.00 67.88 95 ALA A CA 1
ATOM 743 C C . ALA A 1 95 ? -0.227 8.015 -15.559 1.00 67.88 95 ALA A C 1
ATOM 745 O O . ALA A 1 95 ? -0.944 7.912 -16.554 1.00 67.88 95 ALA A O 1
ATOM 746 N N . ILE A 1 96 ? 0.276 9.188 -15.170 1.00 67.12 96 ILE A N 1
ATOM 747 C CA . ILE A 1 96 ? 0.024 10.456 -15.869 1.00 67.12 96 ILE A CA 1
ATOM 748 C C . ILE A 1 96 ? 0.640 10.442 -17.277 1.00 67.12 96 ILE A C 1
ATOM 750 O O . ILE A 1 96 ? -0.018 10.834 -18.242 1.00 67.12 96 ILE A O 1
ATOM 754 N N . GLU A 1 97 ? 1.873 9.960 -17.419 1.00 67.00 97 GLU A N 1
ATOM 755 C CA . GLU A 1 97 ? 2.581 9.905 -18.704 1.00 67.00 97 GLU A CA 1
ATOM 756 C C . GLU A 1 97 ? 2.012 8.851 -19.660 1.00 67.00 97 GLU A C 1
ATOM 758 O O . GLU A 1 97 ? 2.034 9.048 -20.874 1.00 67.00 97 GLU A O 1
ATOM 763 N N . SER A 1 98 ? 1.435 7.759 -19.146 1.00 61.88 98 SER A N 1
ATOM 764 C CA . SER A 1 98 ? 0.725 6.771 -19.974 1.00 61.88 98 SER A CA 1
ATOM 765 C C . SER A 1 98 ? -0.469 7.368 -20.728 1.00 61.88 98 SER A C 1
ATOM 767 O O . SER A 1 98 ? -0.799 6.925 -21.825 1.00 61.88 98 SER A O 1
ATOM 769 N N . CYS A 1 99 ? -1.082 8.420 -20.176 1.00 50.81 99 CYS A N 1
ATOM 770 C CA . CYS A 1 99 ? -2.153 9.169 -20.828 1.00 50.81 99 CYS A CA 1
ATOM 771 C C . CYS A 1 99 ? -1.640 10.092 -21.950 1.00 50.81 99 CYS A C 1
ATOM 773 O O . CYS A 1 99 ? -2.460 10.717 -22.620 1.00 50.81 99 CYS A O 1
ATOM 775 N N . SER A 1 100 ? -0.317 10.211 -22.131 1.00 50.81 100 SER A N 1
ATOM 776 C CA . SER A 1 100 ? 0.325 11.171 -23.043 1.00 50.81 100 SER A CA 1
ATOM 777 C C . SER A 1 100 ? 1.266 10.536 -24.085 1.00 50.81 100 SER A C 1
ATOM 779 O O . SER A 1 100 ? 1.990 11.278 -24.735 1.00 50.81 100 SER A O 1
ATOM 781 N N . ASP A 1 101 ? 1.232 9.209 -24.282 1.00 52.75 101 ASP A N 1
ATOM 782 C CA . ASP A 1 101 ? 2.139 8.429 -25.153 1.00 52.75 101 ASP A CA 1
ATOM 783 C C . ASP A 1 101 ? 3.639 8.634 -24.833 1.00 52.75 101 ASP A C 1
ATOM 785 O O . ASP A 1 101 ? 4.291 9.556 -25.317 1.00 52.75 101 ASP A O 1
ATOM 789 N N . GLY A 1 102 ? 4.217 7.724 -24.034 1.00 55.97 102 GLY A N 1
ATOM 790 C CA . GLY A 1 102 ? 5.671 7.671 -23.794 1.00 55.97 102 GLY A CA 1
ATOM 791 C C . GLY A 1 102 ? 6.125 7.317 -22.375 1.00 55.97 102 GLY A C 1
ATOM 792 O O . GLY A 1 102 ? 7.328 7.247 -22.140 1.00 55.97 102 GLY A O 1
ATOM 793 N N . GLY A 1 103 ? 5.198 7.088 -21.438 1.00 62.41 103 GLY A N 1
ATOM 794 C CA . GLY A 1 103 ? 5.543 6.793 -20.043 1.00 62.41 103 GLY A CA 1
ATOM 795 C C . GLY A 1 103 ? 6.390 5.522 -19.844 1.00 62.41 103 GLY A C 1
ATOM 796 O O . GLY A 1 103 ? 6.349 4.607 -20.676 1.00 62.41 103 GLY A O 1
ATOM 797 N N . PRO A 1 104 ? 7.103 5.410 -18.705 1.00 58.72 104 PRO A N 1
ATOM 798 C CA . PRO A 1 104 ? 8.076 4.346 -18.423 1.00 58.72 104 PRO A CA 1
ATOM 799 C C . PRO A 1 104 ? 7.461 2.943 -18.469 1.00 58.72 104 PRO A C 1
ATOM 801 O O . PRO A 1 104 ? 8.143 1.965 -18.746 1.00 58.72 104 PRO A O 1
ATOM 804 N N . CYS A 1 105 ? 6.148 2.846 -18.257 1.00 63.38 105 CYS A N 1
ATOM 805 C CA . CYS A 1 105 ? 5.424 1.582 -18.167 1.00 63.38 105 CYS A CA 1
ATOM 806 C C . CYS A 1 105 ? 4.929 1.060 -19.541 1.00 63.38 105 CYS A C 1
ATOM 808 O O . CYS A 1 105 ? 4.449 -0.073 -19.620 1.00 63.38 105 CYS A O 1
ATOM 810 N N . GLY A 1 106 ? 5.154 1.827 -20.624 1.00 55.50 106 GLY A N 1
ATOM 811 C CA . GLY A 1 106 ? 4.952 1.439 -22.026 1.00 55.50 106 GLY A CA 1
ATOM 812 C C . GLY A 1 106 ? 3.486 1.204 -22.413 1.00 55.50 106 GLY A C 1
ATOM 813 O O . GLY A 1 106 ? 2.973 0.101 -22.252 1.00 55.50 106 GLY A O 1
ATOM 814 N N . GLY A 1 107 ? 2.820 2.212 -22.988 1.00 65.06 107 GLY A N 1
ATOM 815 C CA . GLY A 1 107 ? 1.414 2.125 -23.415 1.00 65.06 107 GLY A CA 1
ATOM 816 C C . GLY A 1 107 ? 0.412 2.341 -22.270 1.00 65.06 107 GLY A C 1
ATOM 817 O O . GLY A 1 107 ? 0.662 3.161 -21.390 1.00 65.06 107 GLY A O 1
ATOM 818 N N . LEU A 1 108 ? -0.727 1.626 -22.286 1.00 66.69 108 LEU A N 1
ATOM 819 C CA . LEU A 1 108 ? -1.766 1.708 -21.243 1.00 66.69 108 LEU A CA 1
ATOM 820 C C . LEU A 1 108 ? -1.189 1.352 -19.863 1.00 66.69 108 LEU A C 1
ATOM 822 O O . LEU A 1 108 ? -0.626 0.271 -19.681 1.00 66.69 108 LEU A O 1
ATOM 826 N N . PHE A 1 109 ? -1.366 2.235 -18.878 1.00 67.50 109 PHE A N 1
ATOM 827 C CA . PHE A 1 109 ? -0.861 2.010 -17.525 1.00 67.50 109 PHE A CA 1
ATOM 828 C C . PHE A 1 109 ? -1.476 0.769 -16.873 1.00 67.50 109 PHE A C 1
ATOM 830 O O . PHE A 1 109 ? -2.696 0.609 -16.803 1.00 67.50 109 PHE A O 1
ATOM 837 N N . THR A 1 110 ? -0.606 -0.074 -16.319 1.00 76.00 110 THR A N 1
ATOM 838 C CA . THR A 1 110 ? -0.981 -1.163 -15.416 1.00 76.00 110 THR A CA 1
ATOM 839 C C . THR A 1 110 ? -0.079 -1.101 -14.192 1.00 76.00 110 THR A C 1
ATOM 841 O O . THR A 1 110 ? 1.141 -1.009 -14.330 1.00 76.00 110 THR A O 1
ATOM 844 N N . LEU A 1 111 ? -0.675 -1.134 -12.997 1.00 74.69 111 LEU A N 1
ATOM 845 C CA . LEU A 1 111 ? 0.072 -1.015 -11.744 1.00 74.69 111 LEU A CA 1
ATOM 846 C C . LEU A 1 111 ? 1.144 -2.107 -11.632 1.00 74.69 111 LEU A C 1
ATOM 848 O O . LEU A 1 111 ? 2.301 -1.782 -11.402 1.00 74.69 111 LEU A O 1
ATOM 852 N N . ASP A 1 112 ? 0.776 -3.363 -11.902 1.00 78.69 112 ASP A N 1
ATOM 853 C CA . ASP A 1 112 ? 1.681 -4.513 -11.786 1.00 78.69 112 ASP A CA 1
ATOM 854 C C . ASP A 1 112 ? 2.891 -4.431 -12.725 1.00 78.69 112 ASP A C 1
ATOM 856 O O . ASP A 1 112 ? 4.014 -4.713 -12.314 1.00 78.69 112 ASP A O 1
ATOM 860 N N . ARG A 1 113 ? 2.705 -4.014 -13.988 1.00 77.44 113 ARG A N 1
ATOM 861 C CA . ARG A 1 113 ? 3.849 -3.839 -14.897 1.00 77.44 113 ARG A CA 1
ATOM 862 C C . ARG A 1 113 ? 4.750 -2.712 -14.419 1.00 77.44 113 ARG A C 1
ATOM 864 O O . ARG A 1 113 ? 5.964 -2.803 -14.543 1.00 77.44 113 ARG A O 1
ATOM 871 N N . CYS A 1 114 ? 4.147 -1.652 -13.898 1.00 79.75 114 CYS A N 1
ATOM 872 C CA . CYS A 1 114 ? 4.863 -0.465 -13.479 1.00 79.75 114 CYS A CA 1
ATOM 873 C C . CYS A 1 114 ? 5.709 -0.712 -12.226 1.00 79.75 114 CYS A C 1
ATOM 875 O O . CYS A 1 114 ? 6.854 -0.269 -12.164 1.00 79.75 114 CYS A O 1
ATOM 877 N N . THR A 1 115 ? 5.188 -1.463 -11.254 1.00 82.62 115 THR A N 1
ATOM 878 C CA . THR A 1 115 ? 5.955 -1.861 -10.068 1.00 82.62 115 THR A CA 1
ATOM 879 C C . THR A 1 115 ? 7.015 -2.910 -10.387 1.00 82.62 115 THR A C 1
ATOM 881 O O . THR A 1 115 ? 8.099 -2.861 -9.812 1.00 82.62 115 THR A O 1
ATOM 884 N N . GLU A 1 116 ? 6.765 -3.807 -11.344 1.00 85.12 116 GLU A N 1
ATOM 885 C CA . GLU A 1 116 ? 7.757 -4.790 -11.785 1.00 85.12 116 GLU A CA 1
ATOM 886 C C . GLU A 1 116 ? 9.010 -4.123 -12.364 1.00 85.12 116 GLU A C 1
ATOM 888 O O . GLU A 1 116 ? 10.114 -4.438 -11.926 1.00 85.12 116 GLU A O 1
ATOM 893 N N . ILE A 1 117 ? 8.849 -3.192 -13.311 1.00 82.44 117 ILE A N 1
ATOM 894 C CA . ILE A 1 117 ? 9.983 -2.552 -14.002 1.00 82.44 117 ILE A CA 1
ATOM 895 C C . ILE A 1 117 ? 10.681 -1.479 -13.159 1.00 82.44 117 ILE A C 1
ATOM 897 O O . ILE A 1 117 ? 11.708 -0.943 -13.564 1.00 82.44 117 ILE A O 1
ATOM 901 N N . ALA A 1 118 ? 10.127 -1.120 -11.997 1.00 85.00 118 ALA A N 1
ATOM 902 C CA . ALA A 1 118 ? 10.676 -0.068 -11.146 1.00 85.00 118 ALA A CA 1
ATOM 903 C C . ALA A 1 118 ? 12.122 -0.355 -10.702 1.00 85.00 118 ALA A C 1
ATOM 905 O O . ALA A 1 118 ? 12.874 0.574 -10.427 1.00 85.00 118 ALA A O 1
ATOM 906 N N . ASN A 1 119 ? 12.551 -1.620 -10.673 1.00 84.25 119 ASN A N 1
ATOM 907 C CA . ASN A 1 119 ? 13.938 -1.984 -10.373 1.00 84.25 119 ASN A CA 1
ATOM 908 C C . ASN A 1 119 ? 14.956 -1.473 -11.414 1.00 84.25 119 ASN A C 1
ATOM 910 O O . ASN A 1 119 ? 16.143 -1.395 -11.098 1.00 84.25 119 ASN A O 1
ATOM 914 N N . GLU A 1 120 ? 14.513 -1.102 -12.616 1.00 86.56 120 GLU A N 1
ATOM 915 C CA . GLU A 1 120 ? 15.343 -0.498 -13.665 1.00 86.56 120 GLU A CA 1
ATOM 916 C C . GLU A 1 120 ? 15.618 0.996 -13.406 1.00 86.56 120 GLU A C 1
ATOM 918 O O . GLU A 1 120 ? 16.460 1.601 -14.071 1.00 86.56 120 GLU A O 1
ATOM 923 N N . TYR A 1 121 ? 14.944 1.598 -12.418 1.00 83.94 121 TYR A N 1
ATOM 924 C CA . TYR A 1 121 ? 15.004 3.026 -12.120 1.00 83.94 121 TYR A CA 1
ATOM 925 C C . TYR A 1 121 ? 15.550 3.268 -10.709 1.00 83.94 121 TYR A C 1
ATOM 927 O O . TYR A 1 121 ? 14.918 2.935 -9.707 1.00 83.94 121 TYR A O 1
ATOM 935 N N . GLU A 1 122 ? 16.704 3.935 -10.620 1.00 77.75 122 GLU A N 1
ATOM 936 C CA . GLU A 1 122 ? 17.426 4.184 -9.358 1.00 77.75 122 GLU A CA 1
ATOM 937 C C . GLU A 1 122 ? 16.559 4.866 -8.280 1.00 77.75 122 GLU A C 1
ATOM 939 O O . GLU A 1 122 ? 16.697 4.591 -7.090 1.00 77.75 122 GLU A O 1
ATOM 944 N N . ASN A 1 123 ? 15.603 5.696 -8.704 1.00 81.88 123 ASN A N 1
ATOM 945 C CA . ASN A 1 123 ? 14.775 6.519 -7.820 1.00 81.88 123 ASN A CA 1
ATOM 946 C C . ASN A 1 123 ? 13.393 5.914 -7.537 1.00 81.88 123 ASN A C 1
ATOM 948 O O . ASN A 1 123 ? 12.575 6.555 -6.879 1.00 81.88 123 ASN A O 1
ATOM 952 N N . ALA A 1 124 ? 13.091 4.735 -8.082 1.00 85.25 124 ALA A N 1
ATOM 953 C CA . ALA A 1 124 ? 11.761 4.146 -7.978 1.00 85.25 124 ALA A CA 1
ATOM 954 C C . ALA A 1 124 ? 11.614 3.206 -6.779 1.00 85.25 124 ALA A C 1
ATOM 956 O O . ALA A 1 124 ? 10.489 2.863 -6.436 1.00 85.25 124 ALA A O 1
ATOM 957 N N . ILE A 1 125 ? 12.709 2.808 -6.122 1.00 89.81 125 ILE A N 1
ATOM 958 C CA . ILE A 1 125 ? 12.682 1.891 -4.976 1.00 89.81 125 ILE A CA 1
ATOM 959 C C . ILE A 1 125 ? 12.911 2.653 -3.674 1.00 89.81 125 ILE A C 1
ATOM 961 O O . ILE A 1 125 ? 13.916 3.343 -3.502 1.00 89.81 125 ILE A O 1
ATOM 965 N N . LEU A 1 126 ? 11.993 2.487 -2.728 1.00 87.69 126 LEU A N 1
ATOM 966 C CA . LEU A 1 126 ? 12.051 3.087 -1.405 1.00 87.69 126 LEU A CA 1
ATOM 967 C C . LEU A 1 126 ? 12.633 2.128 -0.370 1.00 87.69 126 LEU A C 1
ATOM 969 O O . LEU A 1 126 ? 12.292 0.949 -0.297 1.00 87.69 126 LEU A O 1
ATOM 973 N N . SER A 1 127 ? 13.436 2.702 0.519 1.00 86.19 127 SER A N 1
ATOM 974 C CA . SER A 1 127 ? 13.790 2.100 1.799 1.00 86.19 127 SER A CA 1
ATOM 975 C C . SER A 1 127 ? 13.123 2.894 2.916 1.00 86.19 127 SER A C 1
ATOM 977 O O . SER A 1 127 ? 13.151 4.126 2.924 1.00 86.19 127 SER A O 1
ATOM 979 N N . PHE A 1 128 ? 12.538 2.201 3.888 1.00 86.38 128 PHE A N 1
ATOM 980 C CA . PHE A 1 128 ? 11.949 2.851 5.056 1.00 86.38 128 PHE A CA 1
ATOM 981 C C . PHE A 1 128 ? 12.992 3.010 6.164 1.00 86.38 128 PHE A C 1
ATOM 983 O O . PHE A 1 128 ? 13.890 2.194 6.315 1.00 86.38 128 PHE A O 1
ATOM 990 N N . THR A 1 129 ? 12.880 4.069 6.961 1.00 85.44 129 THR A N 1
ATOM 991 C CA . THR A 1 129 ? 13.752 4.307 8.130 1.00 85.44 129 THR A CA 1
ATOM 992 C C . THR A 1 129 ? 13.056 4.021 9.457 1.00 85.44 129 THR A C 1
ATOM 994 O O . THR A 1 129 ? 13.675 4.076 10.516 1.00 85.44 129 THR A O 1
ATOM 997 N N . LYS A 1 130 ? 11.755 3.723 9.412 1.00 89.31 130 LYS A N 1
ATOM 998 C CA . LYS A 1 130 ? 10.937 3.341 10.562 1.00 89.31 130 LYS A CA 1
ATOM 999 C C . LYS A 1 130 ? 10.221 2.024 10.261 1.00 89.31 130 LYS A C 1
ATOM 1001 O O . LYS A 1 130 ? 9.962 1.756 9.086 1.00 89.31 130 LYS A O 1
ATOM 1006 N N . PRO A 1 131 ? 9.860 1.243 11.293 1.00 92.62 131 PRO A N 1
ATOM 1007 C CA . PRO A 1 131 ? 9.044 0.051 11.116 1.00 92.62 131 PRO A CA 1
ATOM 1008 C C . PRO A 1 131 ? 7.715 0.361 10.426 1.00 92.62 131 PRO A C 1
ATOM 1010 O O . PRO A 1 131 ? 7.118 1.422 10.641 1.00 92.62 131 PRO A O 1
ATOM 1013 N N . ILE A 1 132 ? 7.249 -0.594 9.630 1.00 93.25 132 ILE A N 1
ATOM 1014 C CA . ILE A 1 132 ? 5.952 -0.558 8.961 1.00 93.25 132 ILE A CA 1
ATOM 1015 C C . ILE A 1 132 ? 5.017 -1.497 9.713 1.00 93.25 132 ILE A C 1
ATOM 1017 O O . ILE A 1 132 ? 5.323 -2.676 9.872 1.00 93.25 132 ILE A O 1
ATOM 1021 N N . GLN A 1 133 ? 3.881 -0.994 10.190 1.00 94.00 133 GLN A N 1
ATOM 1022 C CA . GLN A 1 133 ? 2.883 -1.826 10.856 1.00 94.00 133 GLN A CA 1
ATOM 1023 C C . GLN A 1 133 ? 1.909 -2.412 9.830 1.00 94.00 133 GLN A C 1
ATOM 1025 O O . GLN A 1 133 ? 1.220 -1.663 9.134 1.00 94.00 133 GLN A O 1
ATOM 1030 N N . THR A 1 134 ? 1.784 -3.736 9.768 1.00 92.56 134 THR A N 1
ATOM 1031 C CA . THR A 1 134 ? 0.740 -4.384 8.963 1.00 92.56 134 THR A CA 1
ATOM 1032 C C . THR A 1 134 ? -0.644 -4.092 9.533 1.00 92.56 134 THR A C 1
ATOM 1034 O O . THR A 1 134 ? -0.832 -4.020 10.747 1.00 92.56 134 THR A O 1
ATOM 1037 N N . ARG A 1 135 ? -1.640 -3.936 8.666 1.00 91.56 135 ARG A N 1
ATOM 1038 C CA . ARG A 1 135 ? -3.029 -3.678 9.045 1.00 91.56 135 ARG A CA 1
ATOM 1039 C C . ARG A 1 135 ? -3.892 -4.836 8.579 1.00 91.56 135 ARG A C 1
ATOM 1041 O O . ARG A 1 135 ? -4.359 -4.863 7.447 1.00 91.56 135 ARG A O 1
ATOM 1048 N N . ILE A 1 136 ? -4.086 -5.795 9.477 1.00 87.88 136 ILE A N 1
ATOM 1049 C CA . ILE A 1 136 ? -5.080 -6.856 9.324 1.00 87.88 136 ILE A CA 1
ATOM 1050 C C . ILE A 1 136 ? -6.120 -6.634 10.417 1.00 87.88 136 ILE A C 1
ATOM 1052 O O . ILE A 1 136 ? -5.777 -6.644 11.603 1.00 87.88 136 ILE A O 1
ATOM 1056 N N . LEU A 1 137 ? -7.365 -6.385 10.011 1.00 87.62 137 LEU A N 1
ATOM 1057 C CA . LEU A 1 137 ? -8.463 -6.016 10.902 1.00 87.62 137 LEU A CA 1
ATOM 1058 C C . LEU A 1 137 ? -9.544 -7.100 10.919 1.00 87.62 137 LEU A C 1
ATOM 1060 O O . LEU A 1 137 ? 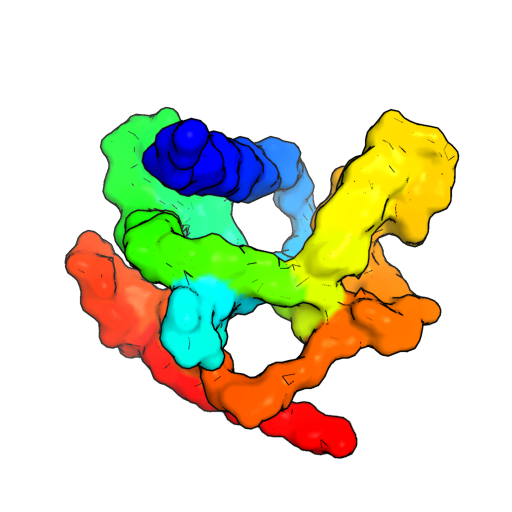-9.778 -7.755 9.903 1.00 87.62 137 LEU A O 1
ATOM 1064 N N . ASP A 1 138 ? -10.205 -7.278 12.061 1.00 86.00 138 ASP A N 1
ATOM 1065 C CA . ASP A 1 138 ? -11.465 -8.021 12.124 1.00 86.00 138 ASP A CA 1
ATOM 1066 C C . ASP A 1 138 ? -12.646 -7.185 11.602 1.00 86.00 138 ASP A C 1
ATOM 1068 O O . ASP A 1 138 ? -12.514 -6.013 11.245 1.00 86.00 138 ASP A O 1
ATOM 1072 N N . SER A 1 139 ? -13.839 -7.784 11.594 1.00 81.50 139 SER A N 1
ATOM 1073 C CA . SER A 1 139 ? -15.081 -7.117 11.187 1.00 81.50 139 SER A CA 1
ATOM 1074 C C . SER A 1 139 ? -15.495 -5.939 12.080 1.00 81.50 139 SER A C 1
ATOM 1076 O O . SER A 1 139 ? -16.407 -5.207 11.710 1.00 81.50 139 SER A O 1
ATOM 1078 N N . ASN A 1 140 ? -14.864 -5.754 13.243 1.00 84.12 140 ASN A N 1
ATOM 1079 C CA . ASN A 1 140 ? -15.135 -4.660 14.178 1.00 84.12 140 ASN A CA 1
ATOM 1080 C C . ASN A 1 140 ? -14.092 -3.532 14.077 1.00 84.12 140 ASN A C 1
ATOM 1082 O O . ASN A 1 140 ? -14.194 -2.541 14.800 1.00 84.12 140 ASN A O 1
ATOM 1086 N N . GLY A 1 141 ? -13.078 -3.674 13.217 1.00 81.19 141 GLY A N 1
ATOM 1087 C CA . GLY A 1 141 ? -11.981 -2.712 13.074 1.00 81.19 141 GLY A CA 1
ATOM 1088 C C . GLY A 1 141 ? -10.846 -2.895 14.074 1.00 81.19 141 GLY A C 1
ATOM 1089 O O . GLY A 1 141 ? -9.940 -2.059 14.130 1.00 81.19 141 GLY A O 1
ATOM 1090 N N . SER A 1 142 ? -10.851 -3.984 14.841 1.00 85.06 142 SER A N 1
ATOM 1091 C CA . SER A 1 142 ? -9.752 -4.306 15.748 1.00 85.06 142 SER A CA 1
ATOM 1092 C C . SER A 1 142 ? -8.594 -4.916 14.972 1.00 85.06 142 SER A C 1
ATOM 1094 O O . SER A 1 142 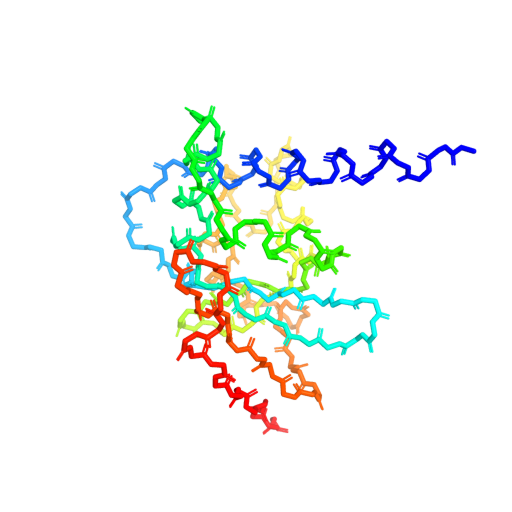? -8.787 -5.769 14.108 1.00 85.06 142 SER A O 1
ATOM 1096 N N . VAL A 1 143 ? -7.369 -4.503 15.299 1.00 86.44 143 VAL A N 1
ATOM 1097 C CA . VAL A 1 143 ? -6.157 -5.071 14.698 1.00 86.44 143 VAL A CA 1
ATOM 1098 C C . VAL A 1 143 ? -5.966 -6.492 15.214 1.00 86.44 143 VAL A C 1
ATOM 1100 O O . VAL A 1 143 ? -5.639 -6.683 16.382 1.00 86.44 143 VAL A O 1
ATOM 1103 N N . ILE A 1 144 ? -6.134 -7.477 14.335 1.00 86.69 144 ILE A N 1
ATOM 1104 C CA . ILE A 1 144 ? -5.895 -8.892 14.649 1.00 86.69 144 ILE A CA 1
ATOM 1105 C C . ILE A 1 144 ? -4.458 -9.316 14.354 1.00 86.69 144 ILE A C 1
ATOM 1107 O O . ILE A 1 144 ? -3.948 -10.239 14.982 1.00 86.69 144 ILE A O 1
ATOM 1111 N N . ASN A 1 145 ? -3.776 -8.620 13.440 1.00 81.25 145 ASN A N 1
ATOM 1112 C CA . ASN A 1 145 ? -2.340 -8.769 13.239 1.00 81.25 145 ASN A CA 1
ATOM 1113 C C . ASN A 1 145 ? -1.716 -7.421 12.839 1.00 81.25 145 ASN A C 1
ATOM 1115 O O . ASN A 1 145 ? -2.043 -6.835 11.804 1.00 81.25 145 ASN A O 1
ATOM 1119 N N . GLY A 1 146 ? -0.833 -6.939 13.716 1.00 83.81 146 GLY A N 1
ATOM 1120 C CA . GLY A 1 146 ? -0.131 -5.661 13.633 1.00 83.81 146 GLY A CA 1
ATOM 1121 C C . GLY A 1 146 ? 1.382 -5.823 13.556 1.00 83.81 146 GLY A C 1
ATOM 1122 O O . GLY A 1 146 ? 2.096 -5.006 14.142 1.00 83.81 146 GLY A O 1
ATOM 1123 N N . GLN A 1 147 ? 1.856 -6.906 12.931 1.00 92.12 147 GLN A N 1
ATOM 1124 C CA . GLN A 1 147 ? 3.274 -7.208 12.778 1.00 92.12 147 GLN A CA 1
ATOM 1125 C C . GLN A 1 147 ? 4.053 -5.979 12.299 1.00 92.12 147 GLN A C 1
ATOM 1127 O O . GLN A 1 147 ? 3.639 -5.257 11.391 1.00 92.12 147 GLN A O 1
ATOM 1132 N N . LEU A 1 148 ? 5.201 -5.753 12.932 1.00 91.31 148 LEU A N 1
ATOM 1133 C CA . LEU A 1 148 ? 6.145 -4.734 12.507 1.00 91.31 148 LEU A CA 1
ATOM 1134 C C . LEU A 1 148 ? 7.110 -5.345 11.496 1.00 91.31 148 LEU A C 1
ATOM 1136 O O . LEU A 1 148 ? 7.860 -6.269 11.814 1.00 91.31 148 LEU A O 1
ATOM 1140 N N . ILE A 1 149 ? 7.092 -4.812 10.282 1.00 89.25 149 ILE A N 1
ATOM 1141 C CA . ILE A 1 149 ? 8.104 -5.068 9.268 1.00 89.25 149 ILE A CA 1
ATOM 1142 C C . ILE A 1 149 ? 9.210 -4.047 9.508 1.00 89.25 149 ILE A C 1
ATOM 1144 O O . ILE A 1 149 ? 9.029 -2.845 9.296 1.00 89.25 149 ILE A O 1
ATOM 1148 N N . ASN A 1 150 ? 10.349 -4.521 10.005 1.00 84.38 150 ASN A N 1
ATOM 1149 C CA . ASN A 1 150 ? 11.523 -3.675 10.139 1.00 84.38 150 ASN A CA 1
ATOM 1150 C C . ASN A 1 150 ? 12.152 -3.499 8.756 1.00 84.38 150 ASN A C 1
ATOM 1152 O O . ASN A 1 150 ? 12.367 -4.501 8.068 1.00 84.38 150 ASN A O 1
ATOM 1156 N N . PRO A 1 151 ? 12.449 -2.263 8.333 1.00 69.06 151 PRO A N 1
ATOM 1157 C CA . PRO A 1 151 ? 13.167 -2.061 7.091 1.00 69.06 151 PRO A CA 1
ATOM 1158 C C . PRO A 1 151 ? 14.516 -2.773 7.142 1.00 69.06 151 PRO A C 1
ATOM 1160 O O . PRO A 1 151 ? 15.259 -2.654 8.117 1.00 69.06 151 PRO A O 1
ATOM 1163 N N . ILE A 1 152 ? 14.825 -3.508 6.078 1.00 60.84 152 ILE A N 1
ATOM 1164 C CA . ILE A 1 152 ? 16.161 -4.052 5.874 1.00 60.84 152 ILE A CA 1
ATOM 1165 C C . ILE A 1 152 ? 17.033 -2.855 5.489 1.00 60.84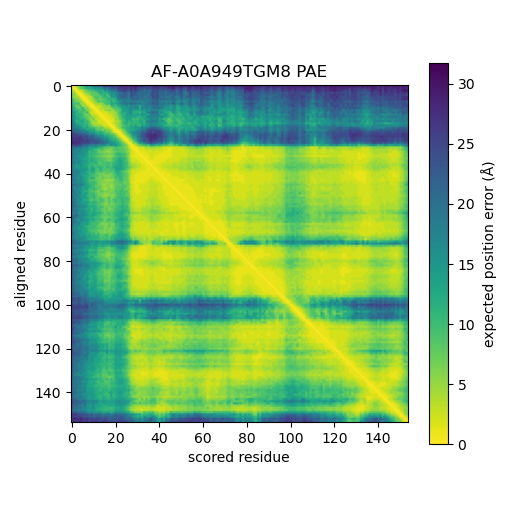 152 ILE A C 1
ATOM 1167 O O . ILE A 1 152 ? 16.825 -2.256 4.432 1.00 60.84 152 ILE A O 1
ATOM 1171 N N . SER A 1 153 ? 17.960 -2.458 6.365 1.00 49.69 153 SER A N 1
ATOM 1172 C CA . SER A 1 153 ? 19.027 -1.535 5.977 1.00 49.69 153 SER A CA 1
ATOM 1173 C C . SER A 1 153 ? 19.774 -2.162 4.802 1.00 49.69 153 SER A C 1
ATOM 1175 O O . SER A 1 153 ? 20.299 -3.266 4.942 1.00 49.69 153 SER A O 1
ATOM 1177 N N . LYS A 1 154 ? 19.764 -1.487 3.647 1.00 49.34 154 LYS A N 1
ATOM 1178 C CA . LYS A 1 154 ? 20.765 -1.744 2.608 1.00 49.34 154 LYS A CA 1
ATOM 1179 C C . LYS A 1 154 ? 22.140 -1.345 3.128 1.00 49.34 154 LYS A C 1
ATOM 1181 O O . LYS A 1 154 ? 22.204 -0.322 3.850 1.00 49.34 154 LYS A O 1
#

Foldseek 3Di:
DDPVVVLVCVLVVVLVVLAPQPDPDDQQQQWWWWAAPVGAIEIEGSVLQSVLSVCVVVPHHRLSSCVVSVSVIDGQFTQGNPQGTFGPVQLVVQQVCLVVPDGPLHHHDHSRSSSVCLNVPPPGHDFDPAWYFYADADSVNDGPGGDTDDTDDD

Secondary st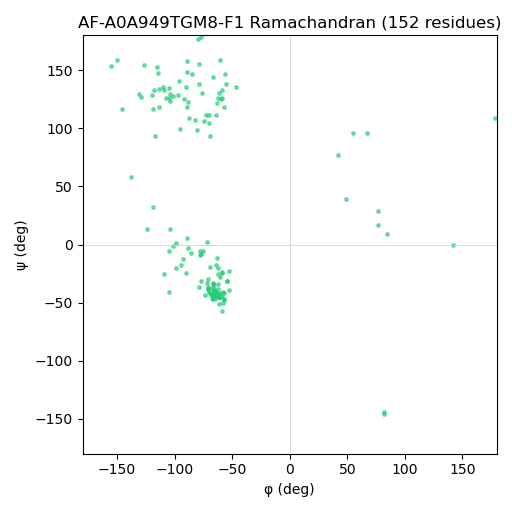ructure (DSSP, 8-state):
--HHHHHHHHHHHHHHHHHS----S--SEEEEEEE-TT--EEEEEHHHHHHHHHHHHTT---HHHHHHHHTTPEEEEEEETTTEEEEHHHHHHHHHHHTTS--TT-SS--HHHHHHHGGGSTTSB---SS-EEEEEE-TTS-EEE--EE-----

Sequence (154 aa):
MNKKYLSVLRSSMISALLVISPTLVFAKTDAIVSKDIQGNYYQYDFKSLRKDAANNAVGLPSVLLDDFVQKKNVIVSYHDDKTGYVDSKFVNDAAIESCSDGGPCGGLFTLDRCTEIANEYENAILSFTKPIQTRILDSNGSVINGQLINPISK

Radius of gyration: 15.5 Å; Cα contacts (8 Å, |Δi|>4): 249; chains: 1; bounding box: 44×40×41 Å

Solvent-accessible surface area (backbone atoms only — not comparable to full-atom values): 8591 Å² total; per-residue (Å²): 133,68,69,67,60,58,52,51,52,52,50,53,49,51,46,43,59,51,67,71,63,81,72,90,70,82,72,43,51,49,28,37,31,29,31,35,91,88,69,51,38,40,32,34,48,37,68,59,40,35,50,19,41,54,28,44,77,73,75,42,85,24,52,66,38,48,55,52,55,73,51,66,45,46,73,53,25,40,28,20,83,85,57,39,38,25,28,34,63,53,55,51,52,29,47,59,31,23,78,65,77,77,20,91,57,62,54,78,67,47,70,49,62,39,43,56,57,26,75,81,36,90,84,22,56,56,78,60,94,58,55,31,30,37,60,37,61,46,99,84,59,47,76,77,44,60,57,70,48,68,51,76,81,126

pLDDT: mean 74.5, std 18.04, range [30.45, 94.0]

Mean predicted aligned error: 9.07 Å